Protein AF-A0A2X5NNA7-F1 (afdb_monomer)

Organism: NCBI:txid82987

Structure (mmCIF, N/CA/C/O backbone):
data_AF-A0A2X5NNA7-F1
#
_entry.id   AF-A0A2X5NNA7-F1
#
loop_
_atom_site.group_PDB
_atom_site.id
_atom_site.type_symbol
_atom_site.label_atom_id
_atom_site.label_alt_id
_atom_site.label_comp_id
_atom_site.label_asym_id
_atom_site.label_entity_id
_atom_site.label_seq_id
_atom_site.pdbx_PDB_ins_code
_atom_site.Cartn_x
_atom_site.Cartn_y
_atom_site.Cartn_z
_atom_site.occupancy
_atom_site.B_iso_or_equiv
_atom_site.auth_seq_id
_atom_site.auth_comp_id
_atom_site.auth_asym_id
_atom_site.auth_atom_id
_atom_site.pdbx_PDB_model_num
ATOM 1 N N . MET A 1 1 ? -11.012 -19.878 -13.298 1.00 86.94 1 MET A N 1
ATOM 2 C CA . MET A 1 1 ? -11.070 -19.747 -14.773 1.00 86.94 1 MET A CA 1
ATOM 3 C C . MET A 1 1 ? -10.740 -18.329 -15.251 1.00 86.94 1 MET A C 1
ATOM 5 O O . MET A 1 1 ? -9.838 -18.204 -16.064 1.00 86.94 1 MET A O 1
ATOM 9 N N . ILE A 1 2 ? -11.355 -17.265 -14.707 1.00 95.19 2 ILE A N 1
ATOM 10 C CA . ILE A 1 2 ? -11.058 -15.863 -15.098 1.00 95.19 2 ILE A CA 1
ATOM 11 C C . ILE A 1 2 ? -9.577 -15.493 -14.895 1.00 95.19 2 ILE A C 1
ATOM 13 O O . ILE A 1 2 ? -8.944 -15.004 -15.824 1.00 95.19 2 ILE A O 1
ATOM 17 N N . ALA A 1 3 ? -8.995 -15.796 -13.728 1.00 92.88 3 ALA A N 1
ATOM 18 C CA . ALA A 1 3 ? -7.576 -15.523 -13.460 1.00 92.88 3 ALA A CA 1
ATOM 19 C C . ALA A 1 3 ? -6.622 -16.238 -14.440 1.00 92.88 3 ALA A C 1
ATOM 21 O O . ALA A 1 3 ? -5.617 -15.666 -14.848 1.00 92.88 3 ALA A O 1
ATOM 22 N N . ALA A 1 4 ? -6.963 -17.462 -14.866 1.00 92.69 4 ALA A N 1
ATOM 23 C CA . ALA A 1 4 ? -6.169 -18.218 -15.835 1.00 92.69 4 ALA A CA 1
ATOM 24 C C . ALA A 1 4 ? -6.187 -17.548 -17.218 1.00 92.69 4 ALA A C 1
ATOM 26 O O . ALA A 1 4 ? -5.139 -17.374 -17.830 1.00 92.69 4 ALA A O 1
ATOM 27 N N . ILE A 1 5 ? -7.363 -17.101 -17.671 1.00 94.88 5 ILE A N 1
ATOM 28 C CA . ILE A 1 5 ? -7.499 -16.353 -18.929 1.00 94.88 5 ILE A CA 1
ATOM 29 C C . ILE A 1 5 ? -6.734 -15.027 -18.841 1.00 94.88 5 ILE A C 1
ATOM 31 O O . ILE A 1 5 ? -5.957 -14.712 -19.737 1.00 94.88 5 ILE A O 1
ATOM 35 N N . GLY A 1 6 ? -6.888 -14.285 -17.740 1.00 91.94 6 GLY A N 1
ATOM 36 C CA . GLY A 1 6 ? -6.171 -13.027 -17.517 1.00 91.94 6 GLY A CA 1
ATOM 37 C C . GLY A 1 6 ? -4.650 -13.195 -17.569 1.00 91.94 6 GLY A C 1
ATOM 38 O O . GLY A 1 6 ? -3.971 -12.404 -18.215 1.00 91.94 6 GLY A O 1
ATOM 39 N N . SER A 1 7 ? -4.114 -14.263 -16.970 1.00 90.25 7 SER A N 1
ATOM 40 C CA . SER A 1 7 ? -2.678 -14.562 -17.011 1.00 90.25 7 SER A CA 1
ATOM 41 C C . SER A 1 7 ? -2.159 -14.807 -18.433 1.00 90.25 7 SER A C 1
ATOM 43 O O . SER A 1 7 ? -1.087 -14.310 -18.767 1.00 90.25 7 SER A O 1
ATOM 45 N N . VAL A 1 8 ? -2.914 -15.514 -19.282 1.00 92.06 8 VAL A N 1
ATOM 46 C CA . VAL A 1 8 ? -2.553 -15.735 -20.695 1.00 92.06 8 VAL A CA 1
ATOM 47 C C . VAL A 1 8 ? -2.616 -14.423 -21.486 1.00 92.06 8 VAL A C 1
ATOM 49 O O . VAL A 1 8 ? -1.719 -14.145 -22.277 1.00 92.06 8 VAL A O 1
ATOM 52 N N . VAL A 1 9 ? -3.631 -13.584 -21.239 1.00 92.00 9 VAL A N 1
ATOM 53 C CA . VAL A 1 9 ? -3.809 -12.277 -21.907 1.00 92.00 9 VAL A CA 1
ATOM 54 C C . VAL A 1 9 ? -2.703 -11.281 -21.561 1.00 92.00 9 VAL A C 1
ATOM 56 O O . VAL A 1 9 ? -2.325 -10.485 -22.412 1.00 92.00 9 VAL A O 1
ATOM 59 N N . LEU A 1 10 ? -2.139 -11.338 -20.351 1.00 86.50 10 LEU A N 1
ATOM 60 C CA . LEU A 1 10 ? -0.971 -10.525 -19.993 1.00 86.50 10 LEU A CA 1
ATOM 61 C C . LEU A 1 10 ? 0.275 -10.885 -20.817 1.00 86.50 10 LEU A C 1
ATOM 63 O O . LEU A 1 10 ? 1.239 -10.123 -20.825 1.00 86.50 10 LEU A O 1
ATOM 67 N N . THR A 1 11 ? 0.262 -12.012 -21.537 1.00 89.56 11 THR A N 1
ATOM 68 C CA . THR A 1 11 ? 1.355 -12.476 -22.400 1.00 89.56 11 THR A CA 1
ATOM 69 C C . THR A 1 11 ? 2.712 -12.440 -21.687 1.00 89.56 11 THR A C 1
ATOM 71 O O . THR A 1 11 ? 3.638 -11.772 -22.147 1.00 89.56 11 THR A O 1
ATOM 74 N N . PRO A 1 12 ? 2.872 -13.139 -20.544 1.00 82.62 12 PRO A N 1
ATOM 75 C CA . PRO A 1 12 ? 4.080 -13.037 -19.728 1.00 82.62 12 PRO A CA 1
ATOM 76 C C . PRO A 1 12 ? 5.353 -13.424 -20.490 1.00 82.62 12 PRO A C 1
ATOM 78 O O . PRO A 1 12 ? 6.428 -12.928 -20.183 1.00 82.62 12 PRO A O 1
ATOM 81 N N . TRP A 1 13 ? 5.239 -14.252 -21.532 1.00 86.06 13 TRP A N 1
ATOM 82 C CA . TRP A 1 13 ? 6.347 -14.569 -22.437 1.00 86.06 13 TRP A CA 1
ATOM 83 C C . TRP A 1 13 ? 6.942 -13.339 -23.132 1.00 86.06 13 TRP A C 1
ATOM 85 O O . TRP A 1 13 ? 8.147 -13.306 -23.351 1.00 86.06 13 TRP A O 1
ATOM 95 N N . ASN A 1 14 ? 6.148 -12.301 -23.412 1.00 82.69 14 ASN A N 1
ATOM 96 C CA . ASN A 1 14 ? 6.643 -11.061 -24.009 1.00 82.69 14 ASN A CA 1
ATOM 97 C C . ASN A 1 14 ? 7.594 -10.295 -23.068 1.00 82.69 14 ASN A C 1
ATOM 99 O O . ASN A 1 14 ? 8.521 -9.639 -23.532 1.00 82.69 14 ASN A O 1
ATOM 103 N N . LEU A 1 15 ? 7.420 -10.428 -21.747 1.00 78.94 15 LEU A N 1
ATOM 104 C CA . LEU A 1 15 ? 8.336 -9.853 -20.753 1.00 78.94 15 LEU A CA 1
ATOM 105 C C . LEU A 1 15 ? 9.707 -10.539 -20.777 1.00 78.94 15 LEU A C 1
ATOM 107 O O . LEU A 1 15 ? 10.720 -9.878 -20.578 1.00 78.94 15 LEU A O 1
ATOM 111 N N . PHE A 1 16 ? 9.758 -11.843 -21.061 1.00 77.81 16 PHE A N 1
ATOM 112 C CA . PHE A 1 16 ? 11.008 -12.610 -21.076 1.00 77.81 16 PHE A CA 1
ATOM 113 C C . PHE A 1 16 ? 11.859 -12.397 -22.335 1.00 77.81 16 PHE A C 1
ATOM 115 O O . PHE A 1 16 ? 13.026 -12.782 -22.345 1.00 77.81 16 PHE A O 1
ATOM 122 N N . HIS A 1 17 ? 11.312 -11.774 -23.383 1.00 79.31 17 HIS A N 1
ATOM 123 C CA . HIS A 1 17 ? 12.063 -11.478 -24.606 1.00 79.31 17 HIS A CA 1
ATOM 124 C C . HIS A 1 17 ? 13.125 -10.381 -24.425 1.00 79.31 17 HIS A C 1
ATOM 126 O O . HIS A 1 17 ? 14.073 -10.337 -25.210 1.00 79.31 17 HIS A O 1
ATOM 132 N N . SER A 1 18 ? 13.003 -9.539 -23.391 1.00 81.19 18 SER A N 1
ATOM 133 C CA . SER A 1 18 ? 13.907 -8.410 -23.153 1.00 81.19 18 SER A CA 1
ATOM 134 C C . SER A 1 18 ? 14.317 -8.334 -21.677 1.00 81.19 18 SER A C 1
ATOM 136 O O . SER A 1 18 ? 13.454 -8.096 -20.830 1.00 81.19 18 SER A O 1
ATOM 138 N N . PRO A 1 19 ? 15.619 -8.446 -21.344 1.00 82.12 19 PRO A N 1
ATOM 139 C CA . PRO A 1 19 ? 16.103 -8.316 -19.965 1.00 82.12 19 PRO A CA 1
ATOM 140 C C . PRO A 1 19 ? 15.665 -7.010 -19.285 1.00 82.12 19 PRO A C 1
ATOM 142 O O . PRO A 1 19 ? 15.321 -7.002 -18.106 1.00 82.12 19 PRO A O 1
ATOM 145 N N . GLU A 1 20 ? 15.601 -5.915 -20.044 1.00 83.44 20 GLU A N 1
ATOM 146 C CA . GLU A 1 20 ? 15.160 -4.604 -19.554 1.00 83.44 20 GLU A CA 1
ATOM 147 C C . GLU A 1 20 ? 13.708 -4.614 -19.052 1.00 83.44 20 GLU A C 1
ATOM 149 O O . GLU A 1 20 ? 13.410 -4.040 -18.006 1.00 83.44 20 GLU A O 1
ATOM 154 N N . LEU A 1 21 ? 12.799 -5.308 -19.747 1.00 83.62 21 LEU A N 1
ATOM 155 C CA . LEU A 1 21 ? 11.383 -5.367 -19.364 1.00 83.62 21 LEU A CA 1
ATOM 156 C C . LEU A 1 21 ? 11.170 -6.147 -18.062 1.00 83.62 21 LEU A C 1
ATOM 158 O O . LEU A 1 21 ? 10.283 -5.807 -17.272 1.00 83.62 21 LEU A O 1
ATOM 162 N N . ILE A 1 22 ? 11.996 -7.167 -17.824 1.00 85.44 22 ILE A N 1
ATOM 163 C CA . ILE A 1 22 ? 11.993 -7.926 -16.570 1.00 85.44 22 ILE A CA 1
ATOM 164 C C . ILE A 1 22 ? 12.376 -6.999 -15.415 1.00 85.44 22 ILE A C 1
ATOM 166 O O . ILE A 1 22 ? 11.643 -6.928 -14.429 1.00 85.44 22 ILE A O 1
ATOM 170 N N . HIS A 1 23 ? 13.478 -6.254 -15.552 1.00 83.81 23 HIS A N 1
ATOM 171 C CA . HIS A 1 23 ? 13.932 -5.318 -14.522 1.00 83.81 23 HIS A CA 1
ATOM 172 C C . HIS A 1 23 ? 12.894 -4.231 -14.240 1.00 83.81 23 HIS A C 1
ATOM 174 O O . HIS A 1 23 ? 12.494 -4.073 -13.091 1.00 83.81 23 HIS A O 1
ATOM 180 N N . TYR A 1 24 ? 12.341 -3.590 -15.274 1.00 85.50 24 TYR A N 1
ATOM 181 C CA . TYR A 1 24 ? 11.286 -2.590 -15.088 1.00 85.50 24 TYR A CA 1
ATOM 182 C C . TYR A 1 24 ? 10.068 -3.128 -14.340 1.00 85.50 24 TYR A C 1
ATOM 184 O O . TYR A 1 24 ? 9.515 -2.450 -13.475 1.00 85.50 24 TYR A O 1
ATOM 192 N N . THR A 1 25 ? 9.637 -4.349 -14.653 1.00 88.25 25 THR A N 1
ATOM 193 C CA . THR A 1 25 ? 8.472 -4.949 -13.994 1.00 88.25 25 THR A CA 1
ATOM 194 C C . THR A 1 25 ? 8.749 -5.222 -12.521 1.00 88.25 25 THR A C 1
ATOM 196 O O . THR A 1 25 ? 7.894 -4.949 -11.679 1.00 88.25 25 THR A O 1
ATOM 199 N N . LEU A 1 26 ? 9.943 -5.726 -12.201 1.00 88.00 26 LEU A N 1
ATOM 200 C CA . LEU A 1 26 ? 10.365 -5.964 -10.822 1.00 88.00 26 LEU A CA 1
ATOM 201 C C . LEU A 1 26 ? 10.500 -4.657 -10.036 1.00 88.00 26 LEU A C 1
ATOM 203 O O . LEU A 1 26 ? 10.032 -4.594 -8.901 1.00 88.00 26 LEU A O 1
ATOM 207 N N . ASP A 1 27 ? 11.060 -3.614 -10.645 1.00 88.75 27 ASP A N 1
ATOM 208 C CA . ASP A 1 27 ? 11.245 -2.306 -10.013 1.00 88.75 27 ASP A CA 1
ATOM 209 C C . ASP A 1 27 ? 9.905 -1.627 -9.724 1.00 88.75 27 ASP A C 1
ATOM 211 O O . ASP A 1 27 ? 9.669 -1.122 -8.619 1.00 88.75 27 ASP A O 1
ATOM 215 N N . VAL A 1 28 ? 8.979 -1.671 -10.688 1.00 90.31 28 VAL A N 1
ATOM 216 C CA . VAL A 1 28 ? 7.609 -1.192 -10.494 1.00 90.31 28 VAL A CA 1
ATOM 217 C C . VAL A 1 28 ? 6.951 -1.999 -9.386 1.00 90.31 28 VAL A C 1
ATOM 219 O O . VAL A 1 28 ? 6.527 -1.422 -8.392 1.00 90.31 28 VAL A O 1
ATOM 222 N N . LEU A 1 29 ? 6.907 -3.327 -9.490 1.00 92.00 29 LEU A N 1
ATOM 223 C CA . LEU A 1 29 ? 6.223 -4.162 -8.506 1.00 92.00 29 LEU A CA 1
ATOM 224 C C . LEU A 1 29 ? 6.803 -3.973 -7.091 1.00 92.00 29 LEU A C 1
ATOM 226 O O . LEU A 1 29 ? 6.051 -3.792 -6.130 1.00 92.00 29 LEU A O 1
ATOM 230 N N . GLY A 1 30 ? 8.130 -3.927 -6.966 1.00 90.69 30 GLY A N 1
ATOM 231 C CA . GLY A 1 30 ? 8.837 -3.661 -5.715 1.00 90.69 30 GLY A CA 1
ATOM 232 C C . GLY A 1 30 ? 8.501 -2.292 -5.120 1.00 90.69 30 GLY A C 1
ATOM 233 O O . GLY A 1 30 ? 8.287 -2.193 -3.908 1.00 90.69 30 GLY A O 1
ATOM 234 N N . SER A 1 31 ? 8.357 -1.266 -5.965 1.00 92.94 31 SER A N 1
ATOM 235 C CA . SER A 1 31 ? 7.976 0.092 -5.554 1.00 92.94 31 SER A CA 1
ATOM 236 C C . SER A 1 31 ? 6.575 0.179 -4.947 1.00 92.94 31 SER A C 1
ATOM 238 O O . SER A 1 31 ? 6.324 1.060 -4.128 1.00 92.94 31 SER A O 1
ATOM 240 N N . PHE A 1 32 ? 5.664 -0.732 -5.305 1.00 94.94 32 PHE A N 1
ATOM 241 C CA . PHE A 1 32 ? 4.342 -0.830 -4.674 1.00 94.94 32 PHE A CA 1
ATOM 242 C C . PHE A 1 32 ? 4.367 -1.720 -3.429 1.00 94.94 32 PHE A C 1
ATOM 244 O O . PHE A 1 32 ? 3.815 -1.351 -2.391 1.00 94.94 32 PHE A O 1
ATOM 251 N N . ILE A 1 33 ? 5.019 -2.884 -3.512 1.00 95.88 33 ILE A N 1
ATOM 252 C CA . ILE A 1 33 ? 5.023 -3.872 -2.427 1.00 95.88 33 ILE A CA 1
ATOM 253 C C . ILE A 1 33 ? 5.712 -3.326 -1.172 1.00 95.88 33 ILE A C 1
ATOM 255 O O . ILE A 1 33 ? 5.194 -3.529 -0.075 1.00 95.88 33 ILE A O 1
ATOM 259 N N . GLY A 1 34 ? 6.843 -2.625 -1.304 1.00 95.81 34 GLY A N 1
ATOM 260 C CA . GLY A 1 34 ? 7.592 -2.097 -0.156 1.00 95.81 34 GLY A CA 1
ATOM 261 C C . GLY A 1 34 ? 6.741 -1.196 0.752 1.00 95.81 34 GLY A C 1
ATOM 262 O O . GLY A 1 34 ? 6.548 -1.515 1.927 1.00 95.81 34 GLY A O 1
ATOM 263 N N . PRO A 1 35 ? 6.156 -0.106 0.232 1.00 97.50 35 PRO A N 1
ATOM 264 C CA . PRO A 1 35 ? 5.262 0.756 1.000 1.00 97.50 35 PRO A CA 1
ATOM 265 C C . PRO A 1 35 ? 4.064 0.042 1.636 1.00 97.50 35 PRO A C 1
ATOM 267 O O . PRO A 1 35 ? 3.769 0.281 2.808 1.00 97.50 35 PRO A O 1
ATOM 270 N N . ILE A 1 36 ? 3.393 -0.857 0.904 1.00 97.31 36 ILE A N 1
ATOM 271 C CA . ILE A 1 36 ? 2.268 -1.641 1.446 1.00 97.31 36 ILE A CA 1
ATOM 272 C C . ILE A 1 36 ? 2.743 -2.481 2.632 1.00 97.31 36 ILE A C 1
ATOM 274 O O . ILE A 1 36 ? 2.114 -2.476 3.691 1.00 97.31 36 ILE A O 1
ATOM 278 N N . PHE A 1 37 ? 3.882 -3.156 2.481 1.00 97.62 37 PHE A N 1
ATOM 279 C CA . PHE A 1 37 ? 4.474 -3.962 3.538 1.00 97.62 37 PHE A CA 1
ATOM 280 C C . PHE A 1 37 ? 4.822 -3.121 4.774 1.00 97.62 37 PHE A C 1
ATOM 282 O O . PHE A 1 37 ? 4.510 -3.521 5.894 1.00 97.62 37 PHE A O 1
ATOM 289 N N . GLY A 1 38 ? 5.390 -1.924 4.589 1.00 97.25 38 GLY A N 1
ATOM 290 C CA . GLY A 1 38 ? 5.682 -0.993 5.684 1.00 97.25 38 GLY A CA 1
ATOM 291 C C . GLY A 1 38 ? 4.438 -0.545 6.455 1.00 97.25 38 GLY A C 1
ATOM 292 O O . GLY A 1 38 ? 4.453 -0.529 7.689 1.00 97.25 38 GLY A O 1
ATOM 293 N N . ILE A 1 39 ? 3.344 -0.242 5.746 1.00 97.31 39 ILE A N 1
ATOM 294 C CA . ILE A 1 39 ? 2.053 0.102 6.364 1.00 97.31 39 ILE A CA 1
ATOM 295 C C . ILE A 1 39 ? 1.535 -1.075 7.186 1.00 97.31 39 ILE A C 1
ATOM 297 O O . ILE A 1 39 ? 1.232 -0.892 8.362 1.00 97.31 39 ILE A O 1
ATOM 301 N N . LEU A 1 40 ? 1.480 -2.278 6.606 1.00 95.88 40 LEU A N 1
ATOM 302 C CA . LEU A 1 40 ? 0.976 -3.477 7.283 1.00 95.88 40 LEU A CA 1
ATOM 303 C C . LEU A 1 40 ? 1.798 -3.824 8.527 1.00 95.88 40 LEU A C 1
ATOM 305 O O . LEU A 1 40 ? 1.237 -4.107 9.584 1.00 95.88 40 LEU A O 1
ATOM 309 N N . LEU A 1 41 ? 3.128 -3.763 8.424 1.00 96.44 41 LEU A N 1
ATOM 310 C CA . LEU A 1 41 ? 4.018 -4.056 9.542 1.00 96.44 41 LEU A CA 1
ATOM 311 C C . LEU A 1 41 ? 3.809 -3.058 10.687 1.00 96.44 41 LEU A C 1
ATOM 313 O O . LEU A 1 41 ? 3.706 -3.454 11.849 1.00 96.44 41 LEU A O 1
ATOM 317 N N . CYS A 1 42 ? 3.715 -1.766 10.365 1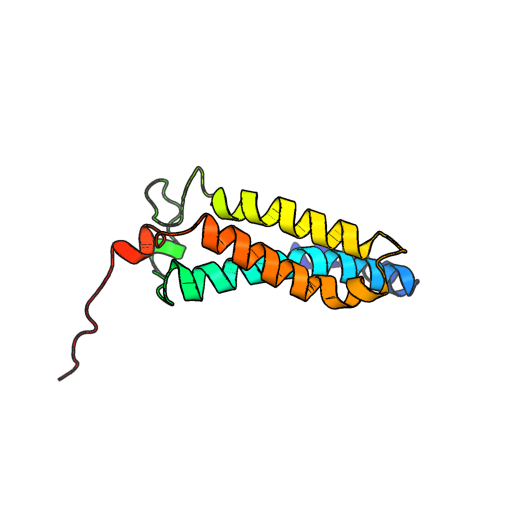.00 96.12 42 CYS A N 1
ATOM 318 C CA . CYS A 1 42 ? 3.455 -0.730 11.354 1.00 96.12 42 CYS A CA 1
ATOM 319 C C . CYS A 1 42 ? 2.061 -0.877 11.977 1.00 96.12 42 CYS A C 1
ATOM 321 O O . CYS A 1 42 ? 1.918 -0.781 13.199 1.00 96.12 42 CYS A O 1
ATOM 323 N N . ASP A 1 43 ? 1.041 -1.113 11.157 1.00 94.06 43 ASP A N 1
ATOM 324 C CA . ASP A 1 43 ? -0.337 -1.271 11.606 1.00 94.06 43 ASP A CA 1
ATOM 325 C C . ASP A 1 43 ? -0.466 -2.448 12.574 1.00 94.06 43 ASP A C 1
ATOM 327 O O . ASP A 1 43 ? -0.947 -2.286 13.695 1.00 94.06 43 ASP A O 1
ATOM 331 N N . PHE A 1 44 ? 0.081 -3.606 12.207 1.00 93.31 44 PHE A N 1
ATOM 332 C CA . PHE A 1 44 ? 0.001 -4.799 13.034 1.00 93.31 44 PHE A CA 1
ATOM 333 C C . PHE A 1 44 ? 0.844 -4.692 14.308 1.00 93.31 44 PHE A C 1
ATOM 335 O O . PHE A 1 44 ? 0.326 -4.877 15.409 1.00 93.31 44 PHE A O 1
ATOM 342 N N . TYR A 1 45 ? 2.139 -4.381 14.203 1.00 93.56 45 TYR A N 1
ATOM 343 C CA . TYR A 1 45 ? 3.039 -4.457 15.359 1.00 93.56 45 TYR A CA 1
ATOM 344 C C . TYR A 1 45 ? 2.960 -3.243 16.284 1.00 93.56 45 TYR A C 1
ATOM 346 O O . TYR A 1 45 ? 3.089 -3.403 17.499 1.00 93.56 45 TYR A O 1
ATOM 354 N N . ARG A 1 46 ? 2.774 -2.035 15.739 1.00 93.44 46 ARG A N 1
ATOM 355 C CA . ARG A 1 46 ? 2.835 -0.789 16.515 1.00 93.44 46 ARG A CA 1
ATOM 356 C C . ARG A 1 46 ? 1.454 -0.246 16.854 1.00 93.44 46 ARG A C 1
ATOM 358 O O . ARG A 1 46 ? 1.221 0.083 18.014 1.00 93.44 46 ARG A O 1
ATOM 365 N N . VAL A 1 47 ? 0.567 -0.129 15.866 1.00 91.00 47 VAL A N 1
ATOM 366 C CA . VAL A 1 47 ? -0.745 0.518 16.043 1.00 91.00 47 VAL A CA 1
ATOM 367 C C . VAL A 1 47 ? -1.707 -0.407 16.783 1.00 91.00 47 VAL A C 1
ATOM 369 O O . VAL A 1 47 ? -2.220 -0.045 17.839 1.00 91.00 47 VAL A O 1
ATOM 372 N N . ASN A 1 48 ? -1.878 -1.628 16.279 1.00 88.88 48 ASN A N 1
ATOM 373 C CA . ASN A 1 48 ? -2.803 -2.623 16.819 1.00 88.88 48 ASN A CA 1
ATOM 374 C C . ASN A 1 48 ? -2.141 -3.598 17.806 1.00 88.88 48 ASN A C 1
ATOM 376 O O . ASN A 1 48 ? -2.806 -4.481 18.334 1.00 88.88 48 ASN A O 1
ATOM 380 N N . ARG A 1 49 ? -0.835 -3.455 18.076 1.00 89.81 49 ARG A N 1
ATOM 381 C CA . ARG A 1 49 ? -0.092 -4.239 19.086 1.00 89.81 49 ARG A CA 1
ATOM 382 C C . ARG A 1 49 ? -0.295 -5.759 18.968 1.00 89.81 49 ARG A C 1
ATOM 384 O O . ARG A 1 49 ? -0.405 -6.452 19.975 1.00 89.81 49 ARG A O 1
ATOM 391 N N . ARG A 1 50 ? -0.290 -6.274 17.735 1.00 90.69 50 ARG A N 1
ATOM 392 C CA . ARG A 1 50 ? -0.489 -7.690 17.370 1.00 90.69 50 ARG A CA 1
ATOM 393 C C . ARG A 1 50 ? -1.885 -8.243 17.668 1.00 90.69 50 ARG A C 1
ATOM 395 O O . ARG A 1 50 ? -2.050 -9.454 17.754 1.00 90.69 50 ARG A O 1
ATOM 402 N N . GLN A 1 51 ? -2.880 -7.377 17.819 1.00 87.44 51 GLN A N 1
ATOM 403 C CA . GLN A 1 51 ? -4.271 -7.774 17.996 1.00 87.44 51 GLN A CA 1
ATOM 404 C C . GLN A 1 51 ? -5.045 -7.525 16.699 1.00 87.44 51 GLN A C 1
ATOM 406 O O . GLN A 1 51 ? -4.960 -6.449 16.109 1.00 87.44 51 GLN A O 1
ATOM 411 N N . ILE A 1 52 ? -5.783 -8.533 16.241 1.00 88.62 52 ILE A N 1
ATOM 412 C CA . ILE A 1 52 ? -6.683 -8.462 15.085 1.00 88.62 52 ILE A CA 1
ATOM 413 C C . ILE A 1 52 ? -7.973 -9.167 15.489 1.00 88.62 52 ILE A C 1
ATOM 415 O O . ILE A 1 52 ? -7.920 -10.249 16.070 1.00 88.62 52 ILE A O 1
ATOM 419 N N . ASN A 1 53 ? -9.115 -8.567 15.164 1.00 88.31 53 ASN A N 1
ATOM 420 C CA . ASN A 1 53 ? -10.411 -9.215 15.307 1.00 88.31 53 ASN A CA 1
ATOM 421 C C . ASN A 1 53 ? -10.748 -9.932 13.990 1.00 88.31 53 ASN A C 1
ATOM 423 O O . ASN A 1 53 ? -10.975 -9.286 12.969 1.00 88.31 53 ASN A O 1
ATOM 427 N N . THR A 1 54 ? -10.733 -11.263 13.993 1.00 88.88 54 THR A N 1
ATOM 428 C CA . THR A 1 54 ?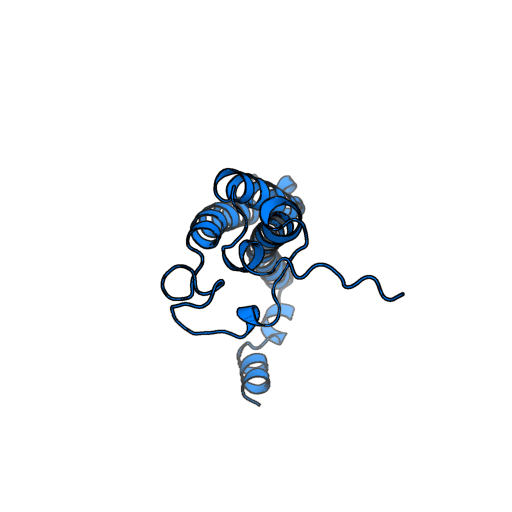 -11.002 -12.067 12.792 1.00 88.88 54 THR A CA 1
ATOM 429 C C . THR A 1 54 ? -12.455 -12.003 12.351 1.00 88.88 54 THR A C 1
ATOM 431 O O . THR A 1 54 ? -12.709 -12.048 11.152 1.00 88.88 54 THR A O 1
ATOM 434 N N . ASP A 1 55 ? -13.392 -11.853 13.285 1.00 87.06 55 ASP A N 1
ATOM 435 C CA . ASP A 1 55 ? -14.826 -11.832 12.985 1.00 87.06 55 ASP A CA 1
ATOM 436 C C . ASP A 1 55 ? -15.195 -10.538 12.253 1.00 87.06 55 ASP A C 1
ATOM 438 O O . ASP A 1 55 ? -15.866 -10.549 11.222 1.00 87.06 55 ASP A O 1
ATOM 442 N N . GLU A 1 56 ? -14.649 -9.416 12.7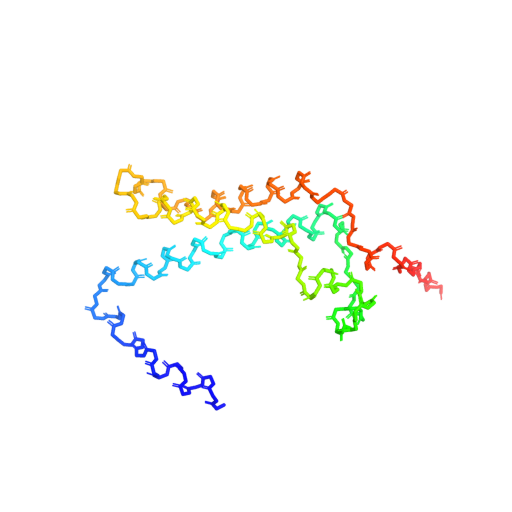24 1.00 88.00 56 GLU A N 1
ATOM 443 C CA . GLU A 1 56 ? -14.826 -8.109 12.087 1.00 88.00 56 GLU A CA 1
ATOM 444 C C . GLU A 1 56 ? -14.110 -8.000 10.733 1.00 88.00 56 GLU A C 1
ATOM 446 O O . GLU A 1 56 ? -14.478 -7.156 9.919 1.00 88.00 56 GLU A O 1
ATOM 451 N N . LEU A 1 57 ? -13.102 -8.837 10.452 1.00 87.75 57 LEU A N 1
ATOM 452 C CA . LEU A 1 57 ? -12.379 -8.812 9.173 1.00 87.75 57 LEU A CA 1
ATOM 453 C C . LEU A 1 57 ? -13.269 -9.231 7.991 1.00 87.75 57 LEU A C 1
ATOM 455 O O . LEU A 1 57 ? -13.031 -8.808 6.860 1.00 87.75 57 LEU A O 1
ATOM 459 N N . PHE A 1 58 ? -14.296 -10.041 8.261 1.00 88.88 58 PHE A N 1
ATOM 460 C CA . PHE A 1 58 ? -15.289 -10.482 7.279 1.00 88.88 58 PHE A CA 1
ATOM 461 C C . PHE A 1 58 ? -16.606 -9.689 7.358 1.00 88.88 58 PHE A C 1
ATOM 463 O O . PHE A 1 58 ? -17.568 -10.040 6.679 1.00 88.88 58 PHE A O 1
ATOM 470 N N . ASN A 1 59 ? -16.658 -8.625 8.167 1.00 87.56 59 ASN A N 1
ATOM 471 C CA . ASN A 1 59 ? -17.827 -7.762 8.313 1.00 87.56 59 ASN A CA 1
ATOM 472 C C . ASN A 1 59 ? -17.749 -6.576 7.333 1.00 87.56 59 ASN A C 1
ATOM 474 O O . ASN A 1 59 ? -16.956 -5.653 7.519 1.00 87.56 59 ASN A O 1
ATOM 478 N N . ASP A 1 60 ? -18.595 -6.584 6.301 1.00 88.06 60 ASP A N 1
ATOM 479 C CA . ASP A 1 60 ? -18.690 -5.526 5.286 1.00 88.06 60 ASP A CA 1
ATOM 480 C C . ASP A 1 60 ? -19.763 -4.467 5.599 1.00 88.06 60 ASP A C 1
ATOM 482 O O . ASP 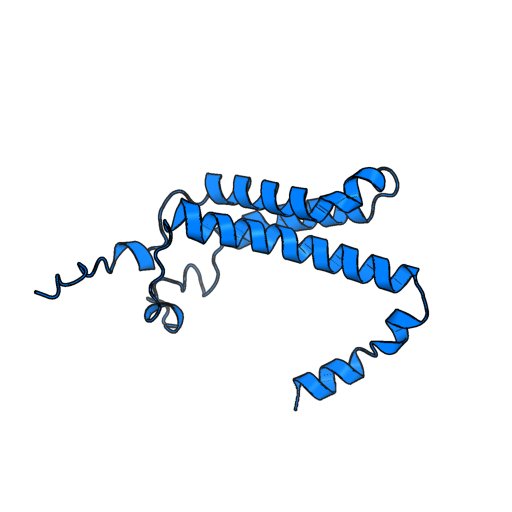A 1 60 ? -20.039 -3.584 4.783 1.00 88.06 60 ASP A O 1
ATOM 486 N N . SER A 1 61 ? -20.379 -4.527 6.784 1.00 89.44 61 SER A N 1
ATOM 487 C CA . SER A 1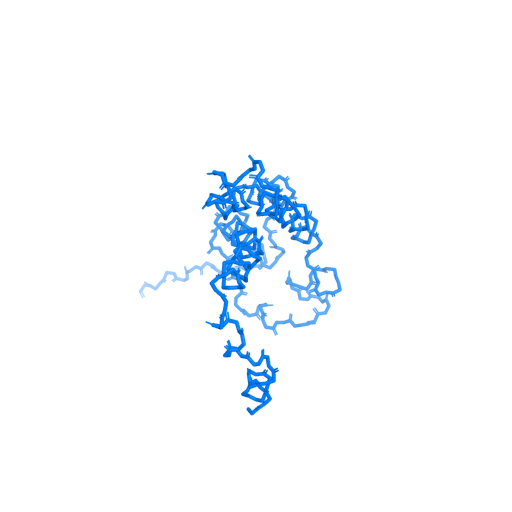 61 ? -21.379 -3.537 7.171 1.00 89.44 61 SER A CA 1
ATOM 488 C C . SER A 1 61 ? -2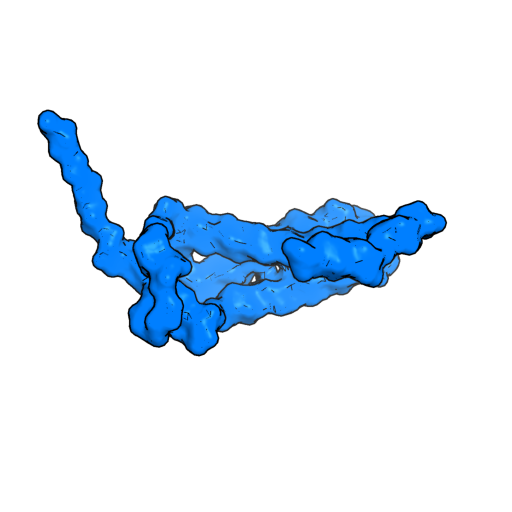0.747 -2.145 7.325 1.00 89.44 61 SER A C 1
ATOM 490 O O . SER A 1 61 ? -19.605 -2.024 7.770 1.00 89.44 61 SER A O 1
ATOM 492 N N . PRO A 1 62 ? -21.493 -1.053 7.064 1.00 87.81 62 PRO A N 1
ATOM 493 C CA . PRO A 1 62 ? -21.002 0.304 7.313 1.00 87.81 62 PRO A CA 1
ATOM 494 C C . PRO A 1 62 ? -20.633 0.594 8.776 1.00 87.81 62 PRO A C 1
ATOM 496 O O . PRO A 1 62 ? -19.919 1.557 9.053 1.00 87.81 62 PRO A O 1
ATOM 499 N N . SER A 1 63 ? -21.147 -0.219 9.702 1.00 84.38 63 SER A N 1
ATOM 500 C CA . SER A 1 63 ? -20.823 -0.229 11.132 1.00 84.38 63 SER A CA 1
ATOM 501 C C . SER A 1 63 ? -19.625 -1.113 11.486 1.00 84.38 63 SER A C 1
ATOM 503 O O . SER A 1 63 ? -19.185 -1.090 12.633 1.00 84.38 63 SER A O 1
ATOM 505 N N . GLY A 1 64 ? -19.123 -1.897 10.531 1.00 83.94 64 GLY A N 1
ATOM 506 C CA . GLY A 1 64 ? -17.994 -2.793 10.704 1.00 83.94 64 GLY A CA 1
ATOM 507 C C . GLY A 1 64 ? -16.740 -2.024 11.089 1.00 83.94 64 GLY A C 1
ATOM 508 O O . GLY A 1 64 ? -16.433 -0.941 10.587 1.00 83.94 64 GLY A O 1
ATOM 509 N N . SER A 1 65 ? -15.975 -2.599 11.995 1.00 84.19 65 SER A N 1
ATOM 510 C CA . SER A 1 65 ? -14.873 -1.910 12.646 1.00 84.19 65 SER A CA 1
ATOM 511 C C . SER A 1 65 ? -13.658 -1.700 11.731 1.00 84.19 65 SER A C 1
ATOM 513 O O . SER A 1 65 ? -12.840 -0.812 11.989 1.00 84.19 65 SER A O 1
ATOM 515 N N . TYR A 1 66 ? -13.559 -2.485 10.651 1.00 87.38 66 TYR A N 1
ATOM 516 C CA . TYR A 1 66 ? -12.590 -2.324 9.559 1.00 87.38 66 TYR A CA 1
ATOM 517 C C . TYR A 1 66 ? -13.187 -1.661 8.303 1.00 87.38 66 TYR A C 1
ATOM 519 O O . TYR A 1 66 ? -12.503 -1.555 7.288 1.00 87.38 66 TYR A O 1
ATOM 527 N N . TRP A 1 67 ? -14.430 -1.166 8.353 1.00 87.19 67 TRP A N 1
ATOM 528 C CA . TRP A 1 67 ? -15.053 -0.466 7.223 1.00 87.19 67 TRP A CA 1
ATOM 529 C C . TRP A 1 67 ? -14.462 0.935 6.990 1.00 87.19 67 TRP A C 1
ATOM 531 O O . TRP A 1 67 ? -14.449 1.439 5.866 1.00 87.19 67 TRP A O 1
ATOM 541 N N . TYR A 1 68 ? -13.940 1.578 8.042 1.00 87.38 68 TYR A N 1
ATOM 542 C CA . TYR A 1 68 ? -13.386 2.937 7.991 1.00 87.38 68 TYR A CA 1
ATOM 543 C C . TYR A 1 68 ? -14.341 3.931 7.288 1.00 87.38 68 TYR A C 1
ATOM 545 O O . TYR A 1 68 ? -15.485 4.096 7.704 1.00 87.38 68 TYR A O 1
ATOM 553 N N . VAL A 1 69 ? -13.882 4.628 6.238 1.00 87.94 69 VAL A N 1
ATOM 554 C CA . VAL A 1 69 ? -14.684 5.588 5.472 1.00 87.94 69 VAL A CA 1
ATOM 555 C C . VAL A 1 69 ? -14.996 4.974 4.113 1.00 87.94 69 VAL A C 1
ATOM 557 O O . VAL A 1 69 ? -14.125 4.902 3.249 1.00 87.94 69 VAL A O 1
ATOM 560 N N . ARG A 1 70 ? -16.254 4.556 3.916 1.00 88.94 70 ARG A N 1
ATOM 561 C CA . ARG A 1 70 ? -16.740 3.928 2.668 1.00 88.94 70 ARG A CA 1
ATOM 562 C C . ARG A 1 70 ? -15.952 2.665 2.265 1.00 88.94 70 ARG A C 1
ATOM 564 O O . ARG A 1 70 ? -15.711 2.456 1.081 1.00 88.94 70 ARG A O 1
ATOM 571 N N . GLY A 1 71 ? -15.519 1.861 3.234 1.00 87.75 71 GLY A N 1
ATOM 572 C CA . GLY A 1 71 ? -14.753 0.633 2.992 1.00 87.75 71 GLY A CA 1
ATOM 573 C C . GLY A 1 71 ? -13.247 0.847 2.804 1.00 87.75 71 GLY A C 1
ATOM 574 O O . GLY A 1 71 ? -12.537 -0.099 2.477 1.00 87.75 71 GLY A O 1
ATOM 575 N N . VAL A 1 72 ? -12.731 2.073 2.972 1.00 90.69 72 VAL A N 1
ATOM 576 C CA . VAL A 1 72 ? -11.315 2.395 2.728 1.00 90.69 72 VAL A CA 1
ATOM 577 C C . VAL A 1 72 ? -10.699 3.090 3.934 1.00 90.69 72 VAL A C 1
ATOM 579 O O . VAL A 1 72 ? -11.290 4.005 4.508 1.00 90.69 72 VAL A O 1
ATOM 582 N N . ASN A 1 73 ? -9.470 2.702 4.288 1.00 92.56 73 ASN A N 1
ATOM 583 C CA . ASN A 1 73 ? -8.661 3.392 5.290 1.00 92.56 73 ASN A CA 1
ATOM 584 C C . ASN A 1 73 ? -7.942 4.608 4.659 1.00 92.56 73 ASN A C 1
ATOM 586 O O . ASN A 1 73 ? -6.903 4.436 4.011 1.00 92.56 73 ASN A O 1
ATOM 590 N N . PRO A 1 74 ? -8.423 5.853 4.858 1.00 93.06 74 PRO A N 1
ATOM 591 C CA . PRO A 1 74 ? -7.819 7.029 4.233 1.00 93.06 74 PRO A CA 1
ATOM 592 C C . PRO A 1 74 ? -6.388 7.286 4.717 1.00 93.06 74 PRO A C 1
ATOM 594 O O . PRO A 1 74 ? -5.569 7.788 3.952 1.00 93.06 74 PRO A O 1
ATOM 597 N N . LYS A 1 75 ? -6.048 6.908 5.958 1.00 93.88 75 LYS A N 1
ATOM 598 C CA . LYS A 1 75 ? -4.690 7.075 6.500 1.00 93.88 75 LYS A CA 1
ATOM 599 C C . LYS A 1 75 ? -3.695 6.187 5.759 1.00 93.88 75 LYS A C 1
ATOM 601 O O . LYS A 1 75 ? -2.591 6.633 5.445 1.00 93.88 75 LYS A O 1
ATOM 606 N N . ALA A 1 76 ? -4.101 4.955 5.446 1.00 94.50 76 ALA A N 1
ATOM 607 C CA . ALA A 1 76 ? -3.301 4.040 4.641 1.00 94.50 76 ALA A CA 1
ATOM 608 C C . ALA A 1 76 ? -3.092 4.592 3.223 1.00 94.50 76 ALA A C 1
ATOM 610 O O . ALA A 1 76 ? -1.958 4.629 2.763 1.00 94.50 76 ALA A O 1
ATOM 611 N N . ILE A 1 77 ? -4.136 5.117 2.569 1.00 96.06 77 ILE A N 1
ATOM 612 C CA . ILE A 1 77 ? -4.022 5.702 1.218 1.00 96.06 77 ILE A CA 1
ATOM 613 C C . ILE A 1 77 ? -3.116 6.940 1.196 1.00 96.06 77 ILE A C 1
ATOM 615 O O . ILE A 1 77 ? -2.218 7.028 0.358 1.00 96.06 77 ILE A O 1
ATOM 619 N N . ILE A 1 78 ? -3.306 7.872 2.136 1.00 96.00 78 ILE A N 1
ATOM 620 C CA . ILE A 1 78 ? -2.488 9.094 2.249 1.00 96.00 78 ILE A CA 1
ATOM 621 C C . ILE A 1 78 ? -1.021 8.754 2.536 1.00 96.00 78 ILE A C 1
ATOM 623 O O . ILE A 1 78 ? -0.135 9.505 2.146 1.00 96.00 78 ILE A O 1
ATOM 627 N N . THR A 1 79 ? -0.751 7.620 3.182 1.00 97.31 79 THR A N 1
ATOM 628 C CA . THR A 1 79 ? 0.614 7.135 3.404 1.00 97.31 79 THR A CA 1
ATOM 629 C C . THR A 1 79 ? 1.178 6.418 2.177 1.00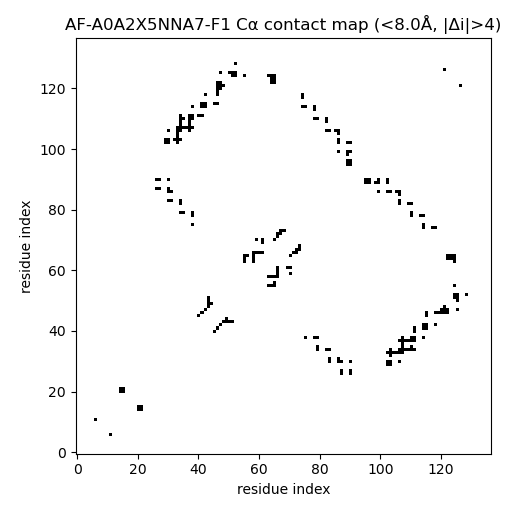 97.31 79 THR A C 1
ATOM 631 O O . THR A 1 79 ? 2.348 6.593 1.831 1.00 97.31 79 THR A O 1
ATOM 634 N N . LEU A 1 80 ? 0.350 5.619 1.507 1.00 97.56 80 LEU A N 1
ATOM 635 C CA . LEU A 1 80 ? 0.746 4.787 0.381 1.00 97.56 80 LEU A CA 1
ATOM 636 C C . LEU A 1 80 ? 1.163 5.632 -0.823 1.00 97.56 80 LEU A C 1
ATOM 638 O O . LEU A 1 80 ? 2.246 5.419 -1.357 1.00 97.56 80 LEU A O 1
ATOM 642 N N . LEU A 1 81 ? 0.341 6.604 -1.227 1.00 97.06 81 LEU A N 1
ATOM 643 C CA . LEU A 1 81 ? 0.578 7.413 -2.429 1.00 97.06 81 LEU A CA 1
ATOM 644 C C . LEU A 1 81 ? 1.947 8.122 -2.452 1.00 97.06 81 LEU A C 1
ATOM 646 O O . LEU A 1 81 ? 2.684 7.917 -3.418 1.00 97.06 81 LEU A O 1
ATOM 650 N N . PRO A 1 82 ? 2.349 8.905 -1.429 1.00 96.69 82 PRO A N 1
ATOM 651 C CA . PRO A 1 82 ? 3.669 9.534 -1.422 1.00 96.69 82 PRO A CA 1
ATOM 652 C C . PRO A 1 82 ? 4.802 8.508 -1.304 1.00 96.69 82 PRO A C 1
ATOM 654 O O . PRO A 1 82 ? 5.884 8.732 -1.842 1.00 96.69 82 PRO A O 1
ATOM 657 N N . SER A 1 83 ? 4.555 7.369 -0.649 1.00 97.06 83 SER A N 1
ATOM 658 C CA . SER A 1 83 ? 5.556 6.310 -0.487 1.00 97.06 83 SER A CA 1
ATOM 659 C C . SER A 1 83 ? 5.869 5.579 -1.780 1.00 97.06 83 SER A C 1
ATOM 661 O O . SER A 1 83 ? 7.033 5.465 -2.155 1.00 97.06 83 SER A O 1
ATOM 663 N N . VAL A 1 84 ? 4.832 5.171 -2.505 1.00 96.75 84 VAL A N 1
ATOM 664 C CA . VAL A 1 84 ? 4.971 4.597 -3.843 1.00 96.75 84 VAL A CA 1
ATOM 665 C C . VAL A 1 84 ? 5.550 5.632 -4.804 1.00 96.75 84 VAL A C 1
ATOM 667 O O . VAL A 1 84 ? 6.461 5.311 -5.561 1.00 96.75 84 VAL A O 1
ATOM 670 N N . GLY A 1 85 ? 5.080 6.883 -4.741 1.00 95.75 85 GLY A N 1
ATOM 671 C CA . GLY A 1 85 ? 5.597 7.973 -5.567 1.00 95.75 85 GLY A CA 1
ATOM 672 C C . GLY A 1 85 ? 7.108 8.151 -5.420 1.00 95.75 85 GLY A C 1
ATOM 673 O O . GLY A 1 85 ? 7.814 8.218 -6.422 1.00 95.75 85 GLY A O 1
ATOM 674 N N . LEU A 1 86 ? 7.627 8.142 -4.188 1.00 94.88 86 LEU A N 1
ATOM 675 C CA . LEU A 1 86 ? 9.067 8.221 -3.957 1.00 94.88 86 LEU A CA 1
ATOM 676 C C . LEU A 1 86 ? 9.815 6.988 -4.487 1.00 94.88 86 LEU A C 1
ATOM 678 O O . LEU A 1 86 ? 10.839 7.151 -5.143 1.00 94.88 86 LEU A O 1
ATOM 682 N N . CYS A 1 87 ? 9.320 5.771 -4.238 1.00 94.38 87 CYS A N 1
ATOM 683 C CA . CYS A 1 87 ? 9.958 4.546 -4.740 1.00 94.38 87 CYS A CA 1
ATOM 684 C C . CYS A 1 87 ? 10.034 4.513 -6.271 1.00 94.38 87 CYS A C 1
ATOM 686 O O . CYS A 1 87 ? 11.075 4.156 -6.825 1.00 94.38 87 CYS A O 1
ATOM 688 N N . LEU A 1 88 ? 8.968 4.943 -6.953 1.00 93.69 88 LEU A N 1
ATOM 689 C CA . LEU A 1 88 ? 8.954 5.058 -8.409 1.00 93.69 88 LEU A CA 1
ATOM 690 C C . LEU A 1 88 ? 9.950 6.121 -8.883 1.00 93.69 88 LEU A C 1
ATOM 692 O O . LEU A 1 88 ? 10.741 5.851 -9.781 1.00 93.69 88 LEU A O 1
ATOM 696 N N . LEU A 1 89 ? 9.986 7.299 -8.254 1.00 92.81 89 LEU A N 1
ATOM 697 C CA . LEU A 1 89 ? 10.976 8.326 -8.599 1.00 92.81 89 LEU A CA 1
ATOM 698 C C . LEU A 1 89 ? 12.412 7.802 -8.455 1.00 92.81 89 LEU A C 1
ATOM 700 O O . LEU A 1 89 ? 13.228 8.015 -9.345 1.00 92.81 89 LEU A O 1
ATOM 704 N N . ILE A 1 90 ? 12.712 7.074 -7.379 1.00 91.12 90 ILE A N 1
ATOM 705 C CA . ILE A 1 90 ? 14.034 6.469 -7.172 1.00 91.12 90 ILE A CA 1
ATOM 706 C C . ILE A 1 90 ? 14.341 5.425 -8.257 1.00 91.12 90 ILE A C 1
ATOM 708 O O . ILE A 1 90 ? 15.459 5.398 -8.763 1.00 91.12 90 ILE A O 1
ATOM 712 N N . SER A 1 91 ? 13.366 4.592 -8.628 1.00 88.25 91 SER A N 1
ATOM 713 C CA . SER A 1 91 ? 13.565 3.498 -9.589 1.00 88.25 91 SER A CA 1
ATOM 714 C C . SER A 1 91 ? 13.740 3.983 -11.032 1.00 88.25 91 SER A C 1
ATOM 716 O O . SER A 1 91 ? 14.498 3.391 -11.793 1.00 88.25 91 SER A O 1
ATOM 718 N N . PHE A 1 92 ? 13.075 5.076 -11.419 1.00 87.00 92 PHE A N 1
ATOM 719 C CA . PHE A 1 92 ? 13.086 5.572 -12.801 1.00 87.00 92 PHE A CA 1
ATOM 720 C C . PHE A 1 92 ? 14.113 6.681 -13.078 1.00 87.00 92 PHE A C 1
ATOM 722 O O . PHE A 1 92 ? 14.329 7.020 -14.241 1.00 87.00 92 PHE A O 1
ATOM 729 N N . ILE A 1 93 ? 14.758 7.257 -12.057 1.00 89.50 93 ILE A N 1
ATOM 730 C CA . ILE A 1 93 ? 15.789 8.290 -12.238 1.00 89.50 93 ILE A CA 1
ATOM 731 C C . ILE A 1 93 ? 17.174 7.628 -12.358 1.00 89.50 93 ILE A C 1
ATOM 733 O O . ILE A 1 93 ? 17.682 7.100 -11.366 1.00 89.50 93 ILE A O 1
ATOM 737 N N . PRO A 1 94 ? 17.863 7.727 -13.514 1.00 83.31 94 PRO A N 1
ATOM 738 C CA . PRO A 1 94 ? 19.155 7.064 -13.725 1.00 83.31 94 PRO A CA 1
ATOM 739 C C . PRO A 1 94 ? 20.240 7.491 -12.727 1.00 83.31 94 PRO A C 1
ATOM 741 O O . PRO A 1 94 ? 21.078 6.688 -12.327 1.00 83.31 94 PRO A O 1
ATOM 744 N N . ALA A 1 95 ? 20.201 8.746 -12.268 1.00 88.19 95 ALA A N 1
ATOM 745 C CA . ALA A 1 95 ? 21.141 9.267 -11.275 1.00 88.19 95 ALA A CA 1
ATOM 746 C C . ALA A 1 95 ? 21.034 8.574 -9.900 1.00 88.19 95 ALA A C 1
ATOM 748 O O . ALA A 1 95 ? 21.972 8.633 -9.109 1.00 88.19 95 ALA A O 1
ATOM 749 N N . LEU A 1 96 ? 19.905 7.915 -9.613 1.00 84.81 96 LEU A N 1
ATOM 750 C CA . LEU A 1 96 ? 19.620 7.231 -8.350 1.00 84.81 96 LEU A CA 1
ATOM 751 C C . LEU A 1 96 ? 19.777 5.706 -8.450 1.00 84.81 96 LEU A C 1
ATOM 753 O O . LEU A 1 96 ? 19.466 5.010 -7.488 1.00 84.81 96 LEU A O 1
ATOM 757 N N . HIS A 1 97 ? 20.310 5.177 -9.558 1.00 81.44 97 HIS A N 1
ATOM 758 C CA . HIS A 1 97 ? 20.402 3.733 -9.811 1.00 81.44 97 HIS A CA 1
ATOM 759 C C . HIS A 1 97 ? 21.085 2.946 -8.674 1.00 81.44 97 HIS A C 1
ATOM 761 O O . HIS A 1 97 ? 20.616 1.883 -8.282 1.00 81.44 97 HIS A O 1
ATOM 767 N N . ASN A 1 98 ? 22.127 3.510 -8.052 1.00 83.75 98 ASN A N 1
ATOM 768 C CA . ASN A 1 98 ? 22.817 2.881 -6.914 1.00 83.75 98 ASN A CA 1
ATOM 769 C C . ASN A 1 98 ? 21.925 2.717 -5.668 1.00 83.75 98 ASN A C 1
ATOM 771 O O . ASN A 1 98 ? 22.169 1.852 -4.831 1.00 83.75 98 ASN A O 1
ATOM 775 N N . ILE A 1 99 ? 20.909 3.570 -5.528 1.00 86.06 99 ILE A N 1
ATOM 776 C CA . ILE A 1 99 ? 19.958 3.582 -4.411 1.00 86.06 99 ILE A CA 1
ATOM 777 C C . ILE A 1 99 ? 18.673 2.829 -4.792 1.00 86.06 99 ILE A C 1
ATOM 779 O O . ILE A 1 99 ? 17.976 2.333 -3.908 1.00 86.06 99 ILE A O 1
ATOM 783 N N . ALA A 1 100 ? 18.381 2.673 -6.088 1.00 84.06 100 ALA A N 1
ATOM 784 C CA . ALA A 1 100 ? 17.211 1.956 -6.594 1.00 84.06 100 ALA A CA 1
ATOM 785 C C . ALA A 1 100 ? 17.140 0.502 -6.111 1.00 84.06 100 ALA A C 1
ATOM 787 O O . ALA A 1 100 ? 16.065 0.057 -5.712 1.00 84.06 100 ALA A O 1
ATOM 788 N N . SER A 1 101 ? 18.278 -0.185 -5.985 1.00 84.75 101 SER A N 1
ATOM 789 C CA . SER A 1 101 ? 18.352 -1.528 -5.383 1.00 84.75 101 SER A CA 1
ATOM 790 C C . SER A 1 101 ? 17.854 -1.583 -3.930 1.00 84.75 101 SER A C 1
ATOM 792 O O . SER A 1 101 ? 17.468 -2.642 -3.441 1.00 84.75 101 SER A O 1
ATOM 794 N N . PHE A 1 102 ? 17.836 -0.444 -3.230 1.00 88.19 102 PHE A N 1
ATOM 795 C CA . PHE A 1 102 ? 17.337 -0.300 -1.860 1.00 88.19 102 PHE A CA 1
ATOM 796 C C . PHE A 1 102 ? 15.961 0.379 -1.787 1.00 88.19 102 PHE A C 1
ATOM 798 O O . PHE A 1 102 ? 15.435 0.564 -0.687 1.00 88.19 102 PHE A O 1
ATOM 805 N N . SER A 1 103 ? 15.357 0.733 -2.928 1.00 88.25 103 SER A N 1
ATOM 806 C CA . SER A 1 103 ? 14.067 1.438 -3.014 1.00 88.25 103 SER A CA 1
ATOM 807 C C . SER A 1 103 ? 12.962 0.738 -2.224 1.00 88.25 103 SER A C 1
ATOM 809 O O . SER A 1 103 ? 12.152 1.404 -1.579 1.00 88.25 103 SER A O 1
ATOM 811 N N . TRP A 1 104 ? 12.975 -0.597 -2.198 1.00 90.88 104 TRP A N 1
ATOM 812 C CA . TRP A 1 104 ? 12.046 -1.398 -1.411 1.00 90.88 104 TRP A CA 1
ATOM 813 C C . TRP A 1 104 ? 12.158 -1.092 0.089 1.00 90.88 104 TRP A C 1
ATOM 815 O O . TRP A 1 104 ? 11.159 -0.751 0.720 1.00 90.88 104 TRP A O 1
ATOM 825 N N . PHE A 1 105 ? 13.369 -1.126 0.658 1.00 94.25 105 PHE A N 1
ATOM 826 C CA . PHE A 1 105 ? 13.601 -0.825 2.078 1.00 94.25 105 PHE A CA 1
ATOM 827 C C . PHE A 1 105 ? 13.271 0.629 2.420 1.00 94.25 105 PHE A C 1
ATOM 829 O O . PHE A 1 105 ? 12.700 0.901 3.477 1.00 94.25 105 PHE A O 1
ATOM 836 N N . ILE A 1 106 ? 13.596 1.557 1.517 1.00 94.38 106 ILE A N 1
ATOM 837 C CA . ILE A 1 106 ? 13.262 2.978 1.665 1.00 94.38 106 ILE A CA 1
ATOM 838 C C . ILE A 1 106 ? 11.741 3.156 1.708 1.00 94.38 106 ILE A C 1
ATOM 840 O O . ILE A 1 106 ? 11.229 3.840 2.594 1.00 94.38 106 ILE A O 1
ATOM 844 N N . GLY A 1 107 ? 11.015 2.489 0.809 1.00 95.81 107 GLY A N 1
ATOM 845 C CA . GLY A 1 107 ? 9.555 2.489 0.772 1.00 95.81 107 GLY A CA 1
ATOM 846 C C . GLY A 1 107 ? 8.932 1.930 2.044 1.00 95.81 107 GLY A C 1
ATOM 847 O O . GLY A 1 107 ? 8.052 2.566 2.621 1.00 95.81 107 GLY A O 1
ATOM 848 N N . VAL A 1 108 ? 9.427 0.783 2.520 1.00 97.62 108 VAL A N 1
ATOM 849 C CA . VAL A 1 108 ? 8.999 0.175 3.791 1.00 97.62 108 VAL A CA 1
ATOM 850 C C . VAL A 1 108 ? 9.203 1.152 4.949 1.00 97.62 108 VAL A C 1
ATOM 852 O O . VAL A 1 108 ? 8.268 1.416 5.705 1.00 97.62 108 VAL A O 1
ATOM 855 N N . GLY A 1 109 ? 10.411 1.706 5.084 1.00 97.19 109 GLY A N 1
ATOM 856 C CA . GLY A 1 109 ? 10.764 2.605 6.180 1.00 97.19 109 GLY A CA 1
ATOM 857 C C . GLY A 1 109 ? 9.958 3.900 6.160 1.00 97.19 109 GLY A C 1
ATOM 858 O O . GLY A 1 109 ? 9.419 4.308 7.190 1.00 97.19 109 GLY A O 1
ATOM 859 N N . MET A 1 110 ? 9.818 4.522 4.987 1.00 96.88 110 MET A N 1
ATOM 860 C CA . MET A 1 110 ? 9.063 5.762 4.849 1.00 96.88 110 MET A CA 1
ATOM 861 C C . MET A 1 110 ? 7.572 5.548 5.108 1.00 96.88 110 MET A C 1
ATOM 863 O O . MET A 1 110 ? 6.974 6.299 5.880 1.00 96.88 110 MET A O 1
ATOM 867 N N . ALA A 1 111 ? 6.980 4.501 4.532 1.00 97.62 111 ALA A N 1
ATOM 868 C CA . ALA A 1 111 ? 5.570 4.205 4.733 1.00 97.62 111 ALA A CA 1
ATOM 869 C C . ALA A 1 111 ? 5.274 3.853 6.199 1.00 97.62 111 ALA A C 1
ATOM 871 O O . ALA A 1 111 ? 4.311 4.363 6.769 1.00 97.62 111 ALA A O 1
ATOM 872 N N . ALA A 1 112 ? 6.137 3.070 6.854 1.00 97.25 112 ALA A N 1
ATOM 873 C CA . ALA A 1 112 ? 6.015 2.786 8.281 1.00 97.25 112 ALA A CA 1
ATOM 874 C C . ALA A 1 112 ? 6.121 4.062 9.137 1.00 97.25 112 ALA A C 1
ATOM 876 O O . ALA A 1 112 ? 5.341 4.237 10.071 1.00 97.25 112 ALA A O 1
ATOM 877 N N . ALA A 1 113 ? 7.046 4.975 8.818 1.00 96.44 113 ALA A N 1
ATOM 878 C CA . ALA A 1 113 ? 7.224 6.225 9.558 1.00 96.44 113 ALA A CA 1
ATOM 879 C C . ALA A 1 113 ? 6.016 7.165 9.421 1.00 96.44 113 ALA A C 1
ATOM 881 O O . ALA A 1 113 ? 5.504 7.665 10.427 1.00 96.44 113 ALA A O 1
ATOM 882 N N . ILE A 1 114 ? 5.530 7.372 8.193 1.00 97.00 114 ILE A N 1
ATOM 883 C CA . ILE A 1 114 ? 4.356 8.211 7.923 1.00 97.00 114 ILE A CA 1
ATOM 884 C C . ILE A 1 114 ? 3.118 7.596 8.586 1.00 97.00 114 ILE A C 1
ATOM 886 O O . ILE A 1 114 ? 2.408 8.288 9.324 1.00 97.00 114 ILE A O 1
ATOM 890 N N . TYR A 1 115 ? 2.891 6.289 8.404 1.00 96.81 115 TYR A N 1
ATOM 891 C CA . TYR A 1 115 ? 1.731 5.612 8.978 1.00 96.81 115 TYR A CA 1
ATOM 892 C C . TYR A 1 115 ? 1.766 5.652 10.507 1.00 96.81 115 TYR A C 1
ATOM 894 O O . TYR A 1 115 ? 0.759 5.981 11.126 1.00 96.81 115 TYR A O 1
ATOM 902 N N . ALA A 1 116 ? 2.925 5.423 11.134 1.00 95.00 116 ALA A N 1
ATOM 903 C CA . ALA A 1 116 ? 3.088 5.539 12.585 1.00 95.00 116 ALA A CA 1
ATOM 904 C C . ALA A 1 116 ? 2.768 6.947 13.116 1.00 95.00 116 ALA A C 1
ATOM 906 O O . ALA A 1 116 ? 2.255 7.090 14.228 1.00 95.00 116 ALA A O 1
ATOM 907 N N . GLY A 1 117 ? 3.092 7.992 12.349 1.00 94.31 117 GLY A N 1
ATOM 908 C CA . GLY A 1 117 ? 2.827 9.379 12.728 1.00 94.31 117 GLY A CA 1
ATOM 909 C C . GLY A 1 117 ? 1.336 9.728 12.729 1.00 94.31 117 GLY A C 1
ATOM 910 O O . GLY A 1 117 ? 0.871 10.427 13.638 1.00 94.31 117 GLY A O 1
ATOM 911 N N . ILE A 1 118 ? 0.599 9.219 11.734 1.00 94.31 118 ILE A N 1
ATOM 912 C CA . ILE A 1 118 ? -0.819 9.525 11.473 1.00 94.31 118 ILE A CA 1
ATOM 913 C C . ILE A 1 118 ? -1.764 8.553 12.211 1.00 94.31 118 ILE A C 1
ATOM 915 O O . ILE A 1 118 ? -2.843 8.934 12.684 1.00 94.31 118 ILE A O 1
ATOM 919 N N . SER A 1 119 ? -1.367 7.291 12.352 1.00 90.25 119 SER A N 1
ATOM 920 C CA . SER A 1 119 ? -2.142 6.220 12.985 1.00 90.25 119 SER A CA 1
ATOM 921 C C . SER A 1 119 ? -1.642 5.975 14.407 1.00 90.25 119 SER A C 1
ATOM 923 O O . SER A 1 119 ? -0.835 5.091 14.668 1.00 90.25 119 SER A O 1
ATOM 925 N N . ARG A 1 120 ? -2.115 6.801 15.347 1.00 82.06 120 ARG A N 1
ATOM 926 C CA . ARG A 1 120 ? -1.713 6.736 16.767 1.00 82.06 120 ARG A CA 1
ATOM 927 C C . ARG A 1 120 ? -2.620 5.880 17.645 1.00 82.06 120 ARG A C 1
ATOM 929 O O . ARG A 1 120 ? -2.230 5.532 18.754 1.00 82.06 120 ARG A O 1
ATOM 936 N N . GLN A 1 121 ? -3.829 5.596 17.178 1.00 79.38 121 GLN A N 1
ATOM 937 C CA . GLN A 1 121 ? -4.828 4.839 17.921 1.00 79.38 121 GLN A CA 1
ATOM 938 C C . GLN A 1 121 ? -5.066 3.505 17.216 1.00 79.38 121 GLN A C 1
ATOM 940 O O . GLN A 1 121 ? -5.091 3.504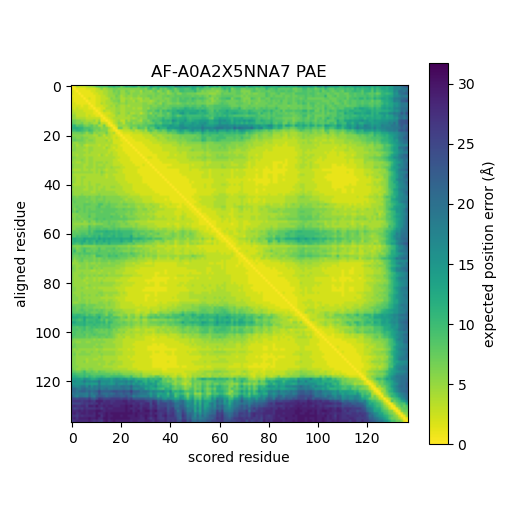 15.979 1.00 79.38 121 GLN A O 1
ATOM 945 N N . PRO A 1 122 ? -5.242 2.409 17.977 1.00 74.50 122 PRO A N 1
ATOM 946 C CA . PRO A 1 122 ? -5.683 1.136 17.427 1.00 74.50 122 PRO A CA 1
ATOM 947 C C . PRO A 1 122 ? -6.937 1.326 16.579 1.00 74.50 122 PRO A C 1
ATOM 949 O O . PRO A 1 122 ? -7.754 2.212 16.854 1.00 74.50 122 PRO A O 1
ATOM 952 N N . SER A 1 123 ? -7.104 0.486 15.561 1.00 71.25 123 SER A N 1
ATOM 953 C CA . SER A 1 123 ? -8.367 0.464 14.826 1.00 71.25 123 SER A CA 1
ATOM 954 C C . SER A 1 123 ? -9.525 0.194 15.803 1.00 71.25 123 SER A C 1
ATOM 956 O O . SER A 1 123 ? -9.338 -0.579 16.750 1.00 71.25 123 SER A O 1
ATOM 958 N N . PRO A 1 124 ? -10.717 0.789 15.596 1.00 68.12 124 PRO A N 1
ATOM 959 C CA . PRO A 1 124 ? -11.872 0.605 16.483 1.00 68.12 124 PRO A CA 1
ATOM 960 C C . PRO A 1 124 ? -12.170 -0.872 16.791 1.00 68.12 124 PRO A C 1
ATOM 962 O O . PRO A 1 124 ? -12.536 -1.210 17.913 1.00 68.12 124 PRO A O 1
ATOM 965 N N . ALA A 1 125 ? -11.881 -1.752 15.824 1.00 65.06 125 ALA A N 1
ATOM 966 C CA . ALA A 1 125 ? -12.040 -3.207 15.893 1.00 65.06 125 ALA A CA 1
ATOM 967 C C . ALA A 1 125 ? -11.277 -3.868 17.041 1.00 65.06 125 ALA A C 1
ATOM 969 O O . ALA A 1 125 ? -11.740 -4.841 17.629 1.00 65.06 125 ALA A O 1
ATOM 970 N N . VAL A 1 126 ? -10.094 -3.338 17.348 1.00 64.69 126 VAL A N 1
ATOM 971 C CA . VAL A 1 126 ? -9.181 -3.892 18.351 1.00 64.69 126 VAL A CA 1
ATOM 972 C C . VAL A 1 126 ? -9.539 -3.393 19.752 1.00 64.69 126 VAL A C 1
ATOM 974 O O . VAL A 1 126 ? -9.342 -4.106 20.727 1.00 64.69 126 VAL A O 1
ATOM 977 N N . SER A 1 127 ? -10.119 -2.193 19.874 1.00 61.66 127 SER A N 1
ATOM 978 C CA . SER A 1 127 ? -10.556 -1.666 21.179 1.00 61.66 127 SER A CA 1
ATOM 979 C C . SER A 1 127 ? -11.836 -2.317 21.716 1.00 61.66 127 SER A C 1
ATOM 981 O O . SER A 1 127 ? -12.061 -2.264 22.921 1.00 61.66 127 SER A O 1
ATOM 983 N N . GLY A 1 128 ? -12.677 -2.906 20.857 1.00 56.97 128 GLY A N 1
ATOM 984 C CA . GLY A 1 128 ? -14.003 -3.411 21.242 1.00 56.97 128 GLY A CA 1
ATOM 985 C C . GLY A 1 128 ? -14.041 -4.823 21.840 1.00 56.97 128 GLY A C 1
ATOM 986 O O . GLY A 1 128 ? -15.008 -5.161 22.517 1.00 56.97 128 GLY A O 1
ATOM 987 N N . HIS A 1 129 ? -13.014 -5.652 21.620 1.00 53.28 129 HIS A N 1
ATOM 988 C CA . HIS A 1 129 ? -13.053 -7.071 21.989 1.00 53.28 129 HIS A CA 1
ATOM 989 C C . HIS A 1 129 ? -11.753 -7.526 22.665 1.00 53.28 129 HIS A C 1
ATOM 991 O O . HIS A 1 129 ? -10.942 -8.258 22.106 1.00 53.28 129 HIS A O 1
ATOM 997 N N . ILE A 1 130 ? -11.551 -7.075 23.905 1.00 52.91 130 ILE A N 1
ATOM 998 C CA . ILE A 1 130 ? -10.606 -7.709 24.829 1.00 52.91 130 ILE A CA 1
ATOM 999 C C . ILE A 1 130 ? -11.380 -8.823 25.539 1.00 52.91 130 ILE A C 1
ATOM 1001 O O . ILE A 1 130 ? -11.809 -8.664 26.679 1.00 52.91 130 ILE A O 1
ATOM 1005 N N . SER A 1 131 ? -11.638 -9.933 24.851 1.00 48.88 131 SER A N 1
ATOM 1006 C CA . SER A 1 131 ? -12.053 -11.149 25.551 1.00 48.88 131 SER A CA 1
ATOM 1007 C C . SER A 1 131 ? -10.864 -11.560 26.426 1.00 48.88 131 SER A C 1
ATOM 1009 O O . SER A 1 131 ? -9.786 -11.805 25.873 1.00 48.88 131 SER A O 1
ATOM 1011 N N . PRO A 1 132 ? -10.980 -11.575 27.768 1.00 45.00 132 PRO A N 1
ATOM 1012 C CA . PRO A 1 132 ? -9.919 -12.117 28.598 1.00 45.00 132 PRO A CA 1
ATOM 1013 C C . PRO A 1 132 ? -9.743 -13.563 28.153 1.00 45.00 132 PRO A C 1
ATOM 1015 O O . PRO A 1 132 ? -10.736 -14.282 28.027 1.00 45.00 132 PRO A O 1
ATOM 1018 N N . LEU A 1 133 ? -8.508 -13.976 27.867 1.00 49.50 133 LEU A N 1
ATOM 1019 C CA . LEU A 1 133 ? -8.204 -15.391 27.709 1.00 49.50 133 LEU A CA 1
ATOM 1020 C C . LEU A 1 133 ? -8.710 -16.058 28.983 1.00 49.50 133 LEU A C 1
ATOM 1022 O O . LEU A 1 133 ? -8.188 -15.778 30.064 1.00 49.50 133 LEU A O 1
ATOM 1026 N N . ALA A 1 134 ? -9.788 -16.833 28.862 1.00 46.00 134 ALA A N 1
ATOM 1027 C CA . ALA A 1 134 ? -10.255 -17.661 29.948 1.00 46.00 134 ALA A CA 1
ATOM 1028 C C . ALA A 1 134 ? -9.046 -18.487 30.380 1.00 46.00 134 ALA A C 1
ATOM 1030 O O . ALA A 1 134 ? -8.447 -19.197 29.574 1.00 46.00 134 ALA A O 1
ATOM 1031 N N . SER A 1 135 ? -8.634 -18.288 31.626 1.00 48.56 135 SER A N 1
ATOM 1032 C CA . SER A 1 135 ? -7.765 -19.208 32.328 1.00 48.56 135 SER A CA 1
ATOM 1033 C C . SER A 1 135 ? -8.452 -20.567 32.276 1.00 48.56 135 SER A C 1
ATOM 1035 O O . SER A 1 135 ? -9.443 -20.779 32.973 1.00 48.56 135 SER A O 1
ATOM 1037 N N . GLU A 1 136 ? -7.990 -21.438 31.385 1.00 45.84 136 GLU A N 1
ATOM 1038 C CA . GLU A 1 136 ? -8.294 -22.859 31.463 1.00 45.84 136 GLU A CA 1
ATOM 1039 C C . GLU A 1 136 ? -7.608 -23.367 32.742 1.00 45.84 136 GLU A C 1
ATOM 1041 O O . GLU A 1 136 ? -6.384 -23.513 32.782 1.00 45.84 136 GLU A O 1
ATOM 1046 N N . GLU A 1 137 ? -8.399 -23.486 33.815 1.00 46.53 137 GLU A N 1
ATOM 1047 C CA . GLU A 1 137 ? -8.088 -24.273 35.017 1.00 46.53 137 GLU A CA 1
ATOM 1048 C C . GLU A 1 137 ? -8.370 -25.760 34.773 1.00 46.53 137 GLU A C 1
ATOM 1050 O O . GLU A 1 137 ? -9.397 -26.071 34.121 1.00 46.53 137 GLU A O 1
#

Mean predicted aligned error: 7.2 Å

Radius of gyration: 19.28 Å; Cα contacts (8 Å, |Δi|>4): 143; chains: 1; bounding box: 44×34×60 Å

Sequence (137 aa):
MIAAIGSVVLTPWNLFHSPELIHYTLDVLGSFIGPIFGILLCDFYRVNRRQINTDELFNDSPSGSYWYVRGVNPKAIITLLPSVGLCLLISFIPALHNIASFSWFIGVGMAAAIYAGISRQPSPAVSGHISPLASEE

InterPro domains:
  IPR001248 Purine-cytosine permease [PF02133] (2-107)
  IPR045225 Uracil/uridine/allantoin permease [PTHR30618] (1-120)

Solvent-accessible surface area (backbone atoms only — not comparable to full-atom values): 7496 Å² total; per-residue (Å²): 110,69,68,60,53,51,53,60,72,66,39,64,69,68,39,72,76,36,74,66,51,45,52,53,50,49,50,53,52,37,18,51,50,20,11,53,49,14,36,52,52,33,43,38,59,65,34,33,62,73,52,78,49,70,73,44,72,76,36,84,46,88,83,26,46,71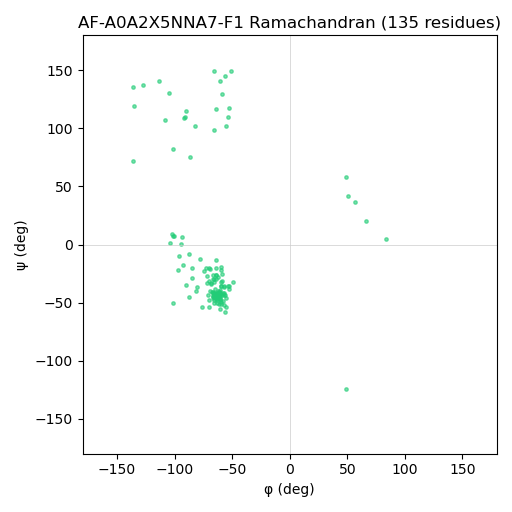,15,67,62,94,67,38,58,64,66,58,50,68,26,37,54,61,21,28,51,50,18,44,52,35,60,72,35,77,94,35,51,89,51,32,84,45,25,36,60,52,11,18,51,50,10,22,53,49,33,53,71,74,44,78,61,49,54,63,44,51,75,74,63,77,73,74,80,74,80,85,125

pLDDT: mean 86.48, std 12.46, range [45.0, 97.62]

Foldseek 3Di:
DVVVVVVVVVVVVVCVVDPVSVLVVCLLVLLQVLLLLLLVCLLCCPALVNDDDPVLVPDCDCPRLCCPPVNDDVQSVVLRVVLSVVSVVLCPDPVNPVCNVVSSVSSSVSSNVSSCVVRNHRRPRSVPDPPPPPPPD

Secondary structure (DSSP, 8-state):
-HHHHHHHHT-HHHHHT-HHHHHHHHHHHHHHHHHHHHHHHHIIIIISTT---HHHHT--STT-TT-TBTTB-HHHHHHHHHHHHHHHHHHH-GGGHHHHTTHHHHHHHHHHHHHHHH--S--HHHHS---------